Protein AF-A0A3S0PT19-F1 (afdb_monomer_lite)

Radius of gyration: 11.9 Å; chains: 1; bounding box: 26×37×23 Å

Sequence (62 aa):
MVKEKNDDISHLMTETLANLYFEQKLYSKAVKAFEILKKKYPEKADYFNAKIKDVNDSKSGK

Organism: NCBI:txid651561

Foldseek 3Di:
DPPPPPVVCLVVQDPVVLVVCLVVLVLVVSLSSLVSVCVVCVVCVVVSVVVNVVSVVVNVPD

Structure (mmCIF, N/CA/C/O backbone):
data_AF-A0A3S0PT19-F1
#
_entry.id   AF-A0A3S0PT19-F1
#
loop_
_atom_site.group_PDB
_atom_site.id
_a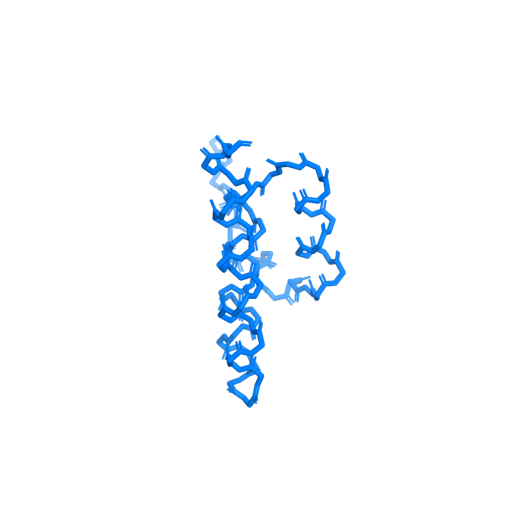tom_site.type_symbol
_atom_site.label_atom_id
_atom_site.label_alt_id
_atom_site.label_comp_id
_atom_site.label_asym_id
_atom_site.label_entity_id
_atom_site.label_seq_id
_atom_site.pdbx_PDB_ins_code
_atom_site.Cartn_x
_atom_site.Cartn_y
_atom_site.Cartn_z
_atom_site.occupancy
_atom_site.B_iso_or_equiv
_atom_site.auth_seq_id
_atom_site.auth_comp_id
_atom_site.auth_asym_id
_atom_site.auth_atom_id
_atom_site.pdbx_PDB_model_num
ATOM 1 N N . MET A 1 1 ? 0.207 30.489 -2.133 1.00 39.56 1 MET A N 1
ATOM 2 C CA . MET A 1 1 ? -0.449 29.409 -2.904 1.00 39.56 1 MET A CA 1
ATOM 3 C C . MET A 1 1 ? 0.564 28.282 -3.085 1.00 39.56 1 MET A C 1
ATOM 5 O O . MET A 1 1 ? 1.336 28.314 -4.033 1.00 39.56 1 MET A O 1
ATOM 9 N N . VAL A 1 2 ? 0.663 27.350 -2.132 1.00 45.91 2 VAL A N 1
ATOM 10 C CA . VAL A 1 2 ? 1.596 26.216 -2.254 1.00 45.91 2 VAL A CA 1
ATOM 11 C C . VAL A 1 2 ? 0.911 25.183 -3.141 1.00 45.91 2 VAL A C 1
ATOM 13 O O . VAL A 1 2 ? 0.065 24.427 -2.677 1.00 45.91 2 VAL A O 1
ATOM 16 N N . LYS A 1 3 ? 1.204 25.207 -4.445 1.00 47.47 3 LYS A N 1
ATOM 17 C CA . LYS A 1 3 ? 0.875 24.087 -5.331 1.00 47.47 3 LYS A CA 1
ATOM 18 C C . LYS A 1 3 ? 1.757 22.930 -4.875 1.00 47.47 3 LYS A C 1
ATOM 20 O O . LYS A 1 3 ? 2.948 22.915 -5.170 1.00 47.47 3 LYS A O 1
ATOM 25 N N . GLU A 1 4 ? 1.198 22.051 -4.048 1.00 50.31 4 GLU A N 1
ATOM 26 C CA . GLU A 1 4 ? 1.885 20.861 -3.562 1.00 50.31 4 GLU A CA 1
ATOM 27 C C . GLU A 1 4 ? 2.424 20.085 -4.761 1.00 50.31 4 GLU A C 1
ATOM 29 O O . GLU A 1 4 ? 1.667 19.608 -5.611 1.00 50.31 4 GLU A O 1
ATOM 34 N N . LYS A 1 5 ? 3.754 20.013 -4.814 1.00 54.50 5 LYS A N 1
ATOM 35 C CA . LYS A 1 5 ? 4.581 19.316 -5.794 1.00 54.50 5 LYS A CA 1
ATOM 36 C C . LYS A 1 5 ? 4.374 17.799 -5.678 1.00 54.50 5 LYS A C 1
ATOM 38 O O . LYS A 1 5 ? 5.282 17.062 -5.308 1.00 54.50 5 LYS A O 1
ATOM 43 N N . ASN A 1 6 ? 3.156 17.328 -5.924 1.00 54.75 6 ASN A N 1
ATOM 44 C CA . ASN A 1 6 ? 2.825 15.904 -5.894 1.00 54.75 6 ASN A CA 1
ATOM 45 C C . ASN A 1 6 ? 3.666 15.116 -6.922 1.00 54.75 6 ASN A C 1
ATOM 47 O O . ASN A 1 6 ? 3.971 13.946 -6.698 1.00 54.75 6 ASN A O 1
ATOM 51 N N . ASP A 1 7 ? 4.116 15.773 -7.993 1.00 55.59 7 ASP A N 1
ATOM 52 C CA . ASP A 1 7 ? 5.048 15.206 -8.968 1.00 55.59 7 ASP A CA 1
ATOM 53 C C . ASP A 1 7 ? 6.474 15.020 -8.410 1.00 55.59 7 ASP A C 1
ATOM 55 O O . ASP A 1 7 ? 7.078 13.977 -8.655 1.00 55.59 7 ASP A O 1
ATOM 59 N N . ASP A 1 8 ? 6.991 15.939 -7.577 1.00 63.38 8 ASP A N 1
ATOM 60 C CA . ASP A 1 8 ? 8.370 15.854 -7.048 1.00 63.38 8 ASP A CA 1
ATOM 61 C C . ASP A 1 8 ? 8.557 14.663 -6.095 1.00 63.38 8 ASP A C 1
ATOM 63 O O . ASP A 1 8 ? 9.609 14.023 -6.064 1.00 63.38 8 ASP A O 1
ATOM 67 N N . ILE A 1 9 ? 7.527 14.324 -5.319 1.00 69.62 9 ILE A N 1
ATOM 68 C CA . ILE A 1 9 ? 7.610 13.222 -4.351 1.00 69.62 9 ILE A CA 1
ATOM 69 C C . ILE A 1 9 ? 7.406 11.850 -4.992 1.00 69.62 9 ILE A C 1
ATOM 71 O O . ILE A 1 9 ? 7.727 10.841 -4.367 1.00 69.62 9 ILE A O 1
ATOM 75 N N . SER A 1 10 ? 6.930 11.782 -6.239 1.00 73.06 10 SER A N 1
ATOM 76 C CA . SER A 1 10 ? 6.700 10.502 -6.915 1.00 73.06 10 SER A CA 1
ATOM 77 C C . SER A 1 10 ? 7.994 9.697 -7.064 1.00 73.06 10 SER A C 1
ATOM 79 O O . SER A 1 10 ? 8.001 8.484 -6.871 1.00 73.06 10 SER A O 1
ATOM 8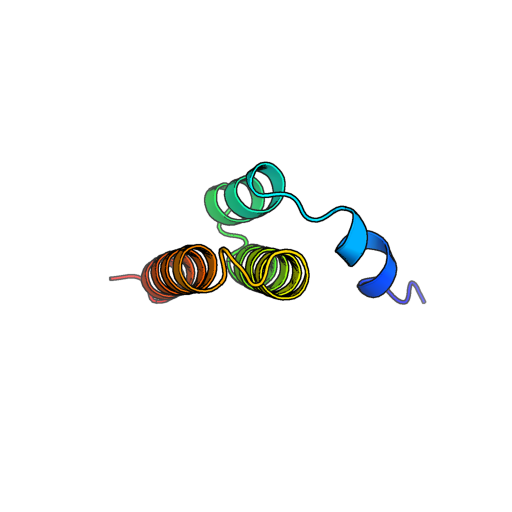1 N N . HIS A 1 11 ? 9.128 10.363 -7.302 1.00 77.25 11 HIS A N 1
ATOM 82 C CA . HIS A 1 11 ? 10.423 9.683 -7.364 1.00 77.25 11 HIS A CA 1
ATOM 83 C C . HIS A 1 11 ? 10.904 9.150 -5.999 1.00 77.25 11 HIS A C 1
ATOM 85 O O . HIS A 1 11 ? 11.671 8.188 -5.954 1.00 77.25 11 HIS A O 1
ATOM 91 N N . LEU A 1 12 ? 10.424 9.735 -4.895 1.00 82.88 12 LEU A N 1
ATOM 92 C CA . LEU A 1 12 ? 10.770 9.350 -3.521 1.00 82.88 12 LEU A CA 1
ATOM 93 C C . LEU A 1 12 ? 9.937 8.170 -2.998 1.00 82.88 12 LEU A C 1
ATOM 95 O O . LEU A 1 12 ? 10.182 7.686 -1.892 1.00 82.88 12 LEU A O 1
ATOM 99 N N . MET A 1 13 ? 8.942 7.707 -3.762 1.00 88.94 13 MET A N 1
ATOM 100 C CA . MET A 1 13 ? 8.102 6.590 -3.343 1.00 88.94 13 MET A CA 1
ATOM 101 C C . MET A 1 13 ? 8.921 5.298 -3.261 1.00 88.94 13 MET A C 1
ATOM 103 O O . MET A 1 13 ? 9.603 4.899 -4.205 1.00 88.94 13 MET A O 1
ATOM 107 N N . THR A 1 14 ? 8.823 4.638 -2.110 1.00 92.75 14 THR A N 1
ATOM 108 C CA . THR A 1 14 ? 9.449 3.349 -1.789 1.00 92.75 14 THR A CA 1
ATOM 109 C C . THR A 1 14 ? 8.430 2.453 -1.094 1.00 92.75 14 THR A C 1
ATOM 111 O O . THR A 1 14 ? 7.445 2.953 -0.546 1.00 92.75 14 THR A O 1
ATOM 114 N N . GLU A 1 15 ? 8.653 1.135 -1.101 1.00 91.31 15 GLU A N 1
ATOM 115 C CA . GLU A 1 15 ? 7.751 0.179 -0.438 1.00 91.31 15 GLU A CA 1
ATOM 116 C C . GLU A 1 15 ? 7.560 0.534 1.047 1.00 91.31 15 GLU A C 1
ATOM 118 O O . GLU A 1 15 ? 6.432 0.589 1.533 1.00 91.31 15 GLU A O 1
ATOM 123 N N . THR A 1 16 ? 8.647 0.883 1.741 1.00 94.31 16 THR A N 1
ATOM 124 C CA . THR A 1 16 ? 8.621 1.309 3.147 1.00 94.31 16 THR A CA 1
ATOM 125 C C . THR A 1 16 ? 7.778 2.564 3.358 1.00 94.31 16 THR A C 1
ATOM 127 O O . THR A 1 16 ? 6.973 2.609 4.283 1.00 94.31 16 THR A O 1
ATOM 130 N N . LEU A 1 17 ? 7.911 3.574 2.491 1.00 92.94 17 LEU A N 1
ATOM 131 C CA . LEU A 1 17 ? 7.124 4.805 2.600 1.00 92.94 17 LEU A CA 1
ATOM 132 C C . LEU A 1 17 ? 5.631 4.559 2.324 1.00 92.94 17 LEU A C 1
ATOM 134 O O . LEU A 1 17 ? 4.776 5.118 3.008 1.00 92.94 17 LEU A O 1
ATOM 138 N N . ALA A 1 18 ? 5.309 3.701 1.352 1.00 93.25 18 ALA A N 1
ATOM 139 C CA . ALA A 1 18 ? 3.931 3.312 1.059 1.00 93.25 18 ALA A CA 1
ATOM 140 C C . ALA A 1 18 ? 3.286 2.562 2.241 1.00 93.25 18 ALA A C 1
ATOM 142 O O . ALA A 1 18 ? 2.155 2.873 2.622 1.00 93.25 18 ALA A O 1
ATOM 143 N N . ASN A 1 19 ? 4.028 1.640 2.866 1.00 92.62 19 ASN A N 1
ATOM 144 C CA . ASN A 1 19 ? 3.604 0.942 4.083 1.00 92.62 19 ASN A CA 1
ATOM 145 C C . ASN A 1 19 ? 3.430 1.907 5.261 1.00 92.62 19 ASN A C 1
ATOM 147 O O . ASN A 1 19 ? 2.425 1.839 5.958 1.00 92.62 19 ASN A O 1
ATOM 151 N N . LEU A 1 20 ? 4.335 2.873 5.431 1.00 94.31 20 LEU A N 1
ATOM 152 C CA . LEU A 1 20 ? 4.211 3.902 6.461 1.00 94.31 20 LEU A CA 1
ATOM 153 C C . LEU A 1 20 ? 2.924 4.733 6.284 1.00 94.31 20 LEU A C 1
ATOM 155 O O . LEU A 1 20 ? 2.236 5.028 7.261 1.00 94.31 20 LEU A O 1
ATOM 159 N N . TYR A 1 21 ? 2.555 5.091 5.047 1.00 93.75 21 TYR A N 1
ATOM 160 C CA . TYR A 1 21 ? 1.264 5.741 4.790 1.00 93.75 21 TYR A CA 1
ATOM 161 C C . TYR A 1 21 ? 0.079 4.843 5.149 1.00 93.75 21 TYR A C 1
ATOM 163 O O . TYR A 1 21 ? -0.924 5.342 5.657 1.00 93.75 21 TYR A O 1
ATOM 171 N N . PHE A 1 22 ? 0.181 3.540 4.901 1.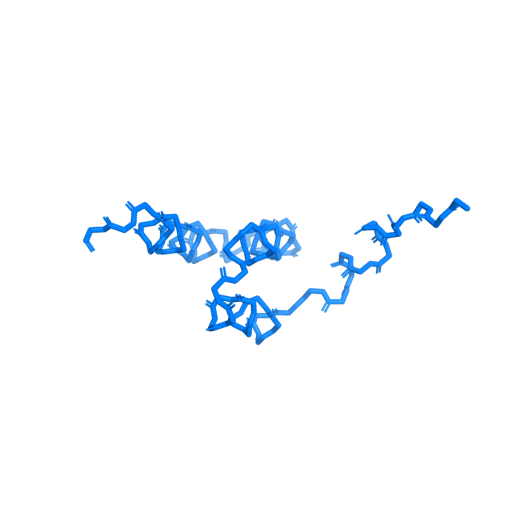00 92.31 22 PHE A N 1
ATOM 172 C CA . PHE A 1 22 ? -0.852 2.581 5.275 1.00 92.31 22 PHE A CA 1
ATOM 173 C C . PHE A 1 22 ? -1.004 2.463 6.801 1.00 92.31 22 PHE A C 1
ATOM 175 O O . PHE A 1 22 ? -2.120 2.575 7.304 1.00 92.31 22 PHE A O 1
ATOM 182 N N . GLU A 1 23 ? 0.101 2.344 7.540 1.00 91.94 23 GLU A N 1
ATOM 183 C CA . GLU A 1 23 ? 0.125 2.299 9.011 1.00 91.94 23 GLU A CA 1
ATOM 184 C C . GLU A 1 23 ? -0.469 3.564 9.641 1.00 91.94 23 GLU A C 1
ATOM 186 O O . GLU A 1 23 ? -1.233 3.496 10.603 1.00 91.94 23 GLU A O 1
ATOM 191 N N . GLN A 1 24 ? -0.199 4.729 9.044 1.00 93.38 24 GLN A N 1
ATOM 192 C CA . GLN A 1 24 ? -0.798 6.006 9.446 1.00 93.38 24 GLN A CA 1
ATOM 193 C C . GLN A 1 24 ? -2.271 6.156 9.022 1.00 93.38 24 GLN A C 1
ATOM 195 O O . GLN A 1 24 ? -2.852 7.228 9.192 1.00 93.38 24 GLN A O 1
ATOM 200 N N . LYS A 1 25 ? -2.889 5.114 8.445 1.00 91.56 25 LYS A N 1
ATOM 201 C CA . LYS A 1 25 ? -4.253 5.122 7.882 1.00 91.56 25 LYS A CA 1
ATOM 202 C C . LYS A 1 25 ? -4.454 6.164 6.774 1.00 91.56 25 LYS A C 1
ATOM 204 O O . LYS A 1 25 ? -5.579 6.509 6.413 1.00 91.56 25 LYS A O 1
ATOM 209 N N . LEU A 1 26 ? -3.367 6.649 6.173 1.00 93.06 26 LEU A N 1
ATOM 210 C CA . LEU A 1 26 ? -3.367 7.566 5.034 1.00 93.06 26 LEU A CA 1
ATOM 211 C C . LEU A 1 26 ? -3.554 6.775 3.733 1.00 93.06 26 LEU A C 1
ATOM 213 O O . LEU A 1 26 ? -2.736 6.846 2.815 1.00 93.06 26 LEU A O 1
ATOM 217 N N . TYR A 1 27 ? -4.656 6.028 3.638 1.00 92.81 27 TYR A N 1
ATOM 218 C CA . TYR A 1 27 ? -4.903 5.065 2.562 1.00 92.81 27 TYR A CA 1
ATOM 219 C C . TYR A 1 27 ? -4.810 5.682 1.165 1.00 92.81 27 TYR A C 1
ATOM 221 O O . TYR A 1 27 ? -4.196 5.109 0.273 1.00 92.81 27 TYR A O 1
ATOM 229 N N . SER A 1 28 ? -5.323 6.900 0.973 1.00 90.62 28 SER A N 1
ATOM 230 C CA . SER A 1 28 ? -5.220 7.605 -0.311 1.00 90.62 28 SER A CA 1
ATOM 231 C C . SER A 1 28 ? -3.768 7.880 -0.731 1.00 90.62 28 SER A C 1
ATOM 233 O O . SER A 1 28 ? -3.463 7.847 -1.921 1.00 90.62 28 SER A O 1
ATOM 235 N N . LYS A 1 29 ? -2.865 8.147 0.227 1.00 91.44 29 LYS A N 1
ATOM 236 C CA . LYS A 1 29 ? -1.430 8.331 -0.050 1.00 91.44 29 LYS A CA 1
ATOM 237 C C . LYS A 1 29 ? -0.740 6.990 -0.286 1.00 91.44 29 LYS A C 1
ATOM 239 O O . LYS A 1 29 ? 0.053 6.888 -1.215 1.00 91.44 29 LYS A O 1
ATOM 244 N N . ALA A 1 30 ? -1.092 5.966 0.492 1.00 93.44 30 ALA A N 1
ATOM 245 C CA . ALA A 1 30 ? -0.574 4.612 0.317 1.00 93.44 30 ALA A CA 1
ATOM 246 C C . ALA A 1 30 ? -0.907 4.050 -1.076 1.00 93.44 30 ALA A C 1
ATOM 248 O O . ALA A 1 30 ? -0.006 3.600 -1.777 1.00 93.44 30 ALA A O 1
ATOM 249 N N . VAL A 1 31 ? -2.164 4.166 -1.530 1.00 93.44 31 VAL A N 1
ATOM 250 C CA . VAL A 1 31 ? -2.575 3.731 -2.879 1.00 93.44 31 VAL A CA 1
ATOM 251 C C . VAL A 1 31 ? -1.762 4.445 -3.956 1.00 93.44 31 VAL A C 1
ATOM 253 O O . VAL A 1 31 ? -1.167 3.779 -4.798 1.00 93.44 31 VAL A O 1
ATOM 256 N N . LYS A 1 32 ? -1.662 5.781 -3.904 1.00 92.69 32 LYS A N 1
ATOM 257 C CA . LYS A 1 32 ? -0.858 6.545 -4.873 1.00 92.69 32 LYS A CA 1
ATOM 258 C C . LYS A 1 32 ? 0.607 6.104 -4.884 1.00 92.69 32 LYS A C 1
ATOM 260 O O . LYS A 1 32 ? 1.184 5.944 -5.955 1.00 92.69 32 LYS A O 1
ATOM 265 N N . ALA A 1 33 ? 1.201 5.879 -3.712 1.00 93.25 33 ALA A N 1
ATOM 266 C CA . ALA A 1 33 ? 2.579 5.413 -3.600 1.00 93.25 33 ALA A CA 1
ATOM 267 C C . ALA A 1 33 ? 2.769 4.039 -4.266 1.00 93.25 33 ALA A C 1
ATOM 269 O O . ALA A 1 33 ? 3.686 3.869 -5.069 1.00 93.25 33 ALA A O 1
ATOM 270 N N . PHE A 1 34 ? 1.868 3.086 -4.007 1.00 94.50 34 PHE A N 1
ATOM 271 C CA . PHE A 1 34 ? 1.895 1.772 -4.653 1.00 94.50 34 PHE A CA 1
ATOM 272 C C . PHE A 1 34 ? 1.637 1.840 -6.163 1.00 94.50 34 PHE A C 1
ATOM 274 O O . PHE A 1 34 ? 2.257 1.097 -6.918 1.00 94.50 34 PHE A O 1
ATOM 281 N N . GLU A 1 35 ? 0.786 2.751 -6.640 1.00 93.25 35 GLU A N 1
ATOM 282 C CA . GLU A 1 35 ? 0.584 2.967 -8.077 1.00 93.25 35 GLU A CA 1
ATOM 283 C C . GLU A 1 35 ? 1.837 3.508 -8.771 1.00 93.25 35 GLU A C 1
ATOM 285 O O . GLU A 1 35 ? 2.159 3.085 -9.883 1.00 93.25 35 GLU A O 1
ATOM 290 N N . ILE A 1 36 ? 2.561 4.423 -8.124 1.00 92.44 36 ILE A N 1
ATOM 291 C CA . ILE A 1 36 ? 3.828 4.948 -8.640 1.00 92.44 36 ILE A CA 1
ATOM 292 C C . ILE A 1 36 ? 4.883 3.838 -8.672 1.00 92.44 36 ILE A C 1
ATOM 294 O O . ILE A 1 36 ? 5.551 3.655 -9.690 1.00 92.44 36 ILE A O 1
ATOM 298 N N . LEU A 1 37 ? 4.991 3.048 -7.599 1.00 92.25 37 LEU A N 1
ATOM 299 C CA . LEU A 1 37 ? 5.895 1.898 -7.539 1.00 92.25 37 LEU A CA 1
ATOM 300 C C . LEU A 1 37 ? 5.569 0.855 -8.609 1.00 92.25 37 LEU A C 1
ATOM 302 O O . LEU A 1 37 ? 6.481 0.383 -9.277 1.00 92.25 37 LEU A O 1
ATOM 306 N N . LYS A 1 38 ? 4.286 0.570 -8.854 1.00 94.19 38 LYS A N 1
ATOM 307 C CA . LYS A 1 38 ? 3.842 -0.300 -9.950 1.00 94.19 38 LYS A CA 1
ATOM 308 C C . LYS A 1 38 ? 4.316 0.192 -11.315 1.00 94.19 38 LYS A C 1
ATOM 310 O O . LYS A 1 38 ? 4.758 -0.609 -12.129 1.00 94.19 38 LYS A O 1
ATOM 315 N N . LYS A 1 39 ? 4.220 1.500 -11.579 1.00 91.38 39 LYS A N 1
ATOM 316 C CA . LYS A 1 39 ? 4.702 2.090 -12.840 1.00 91.38 39 LYS A CA 1
ATOM 317 C C . LYS A 1 39 ? 6.227 2.022 -12.964 1.00 91.38 39 LYS A C 1
ATOM 319 O O . LYS A 1 39 ? 6.730 1.888 -14.072 1.00 91.38 39 LYS A O 1
ATOM 324 N N . LYS A 1 40 ? 6.950 2.126 -11.844 1.00 89.69 40 LYS A N 1
ATOM 325 C CA . LYS A 1 40 ? 8.420 2.077 -11.792 1.00 89.69 40 LYS A CA 1
ATOM 326 C C . LYS A 1 40 ? 8.977 0.654 -11.907 1.00 89.69 40 LYS A C 1
ATOM 328 O O . LYS A 1 40 ? 10.041 0.477 -12.487 1.00 89.69 40 LYS A O 1
ATOM 333 N N . TYR A 1 41 ? 8.254 -0.324 -11.368 1.00 92.31 41 TYR A N 1
ATOM 334 C CA . TYR A 1 41 ? 8.632 -1.735 -11.293 1.00 92.31 41 TYR A CA 1
ATOM 335 C C . TYR A 1 41 ? 7.503 -2.602 -11.875 1.00 92.31 41 TYR A C 1
ATOM 337 O O . TYR A 1 41 ? 6.770 -3.262 -11.123 1.00 92.31 41 TYR A O 1
ATOM 345 N N . PRO A 1 42 ? 7.297 -2.567 -13.204 1.00 91.75 42 PRO A N 1
ATOM 346 C CA . PRO A 1 42 ? 6.229 -3.319 -13.857 1.00 91.75 42 PRO A CA 1
ATOM 347 C C . PRO A 1 42 ? 6.345 -4.834 -13.628 1.00 91.75 42 PRO A C 1
ATOM 349 O O . PRO A 1 42 ? 5.329 -5.521 -13.587 1.00 91.75 42 PRO A O 1
ATOM 352 N N . GLU A 1 43 ? 7.549 -5.359 -13.391 1.00 95.06 43 GLU A N 1
ATOM 353 C CA . GLU A 1 43 ? 7.789 -6.764 -13.040 1.00 95.06 43 GLU A CA 1
ATOM 354 C C . GLU A 1 43 ? 7.166 -7.178 -11.697 1.00 95.06 43 GLU A C 1
ATOM 356 O O . GLU A 1 43 ? 6.891 -8.353 -11.471 1.00 95.06 43 GLU A O 1
ATOM 361 N N . LYS A 1 44 ? 6.900 -6.211 -10.811 1.00 93.38 44 LYS A N 1
ATOM 362 C CA . LYS A 1 44 ? 6.211 -6.405 -9.528 1.00 93.38 44 LYS A CA 1
ATOM 363 C C . LYS A 1 44 ? 4.773 -5.877 -9.559 1.00 93.38 44 LYS A C 1
ATOM 365 O O . LYS A 1 44 ? 4.175 -5.660 -8.503 1.00 93.38 44 LYS A O 1
ATOM 370 N N . ALA A 1 45 ? 4.201 -5.637 -10.739 1.00 92.88 45 ALA A N 1
ATOM 371 C CA . ALA A 1 45 ? 2.887 -5.009 -10.848 1.00 92.88 45 ALA A CA 1
ATOM 372 C C . ALA A 1 45 ? 1.790 -5.774 -10.094 1.00 92.88 45 ALA A C 1
ATOM 374 O O . ALA A 1 45 ? 0.986 -5.145 -9.404 1.00 92.88 45 ALA A O 1
ATOM 375 N N . ASP A 1 46 ? 1.796 -7.106 -10.155 1.00 94.25 46 ASP A N 1
ATOM 376 C CA . ASP A 1 46 ? 0.828 -7.948 -9.442 1.00 94.25 46 ASP A CA 1
ATOM 377 C C . ASP A 1 46 ? 0.965 -7.840 -7.920 1.00 94.25 46 ASP A C 1
ATOM 379 O O . ASP A 1 46 ? -0.037 -7.726 -7.213 1.00 94.25 46 ASP A O 1
ATOM 383 N N . TYR A 1 47 ? 2.200 -7.771 -7.415 1.00 94.69 47 TYR A N 1
ATOM 384 C CA . TYR A 1 47 ? 2.469 -7.537 -5.996 1.00 94.69 47 TYR A CA 1
ATOM 385 C C . TYR A 1 47 ? 1.900 -6.188 -5.534 1.00 94.69 47 TYR A C 1
ATOM 387 O O . TYR A 1 47 ? 1.203 -6.116 -4.520 1.00 94.69 47 TYR A O 1
ATOM 395 N N . PHE A 1 48 ? 2.125 -5.117 -6.301 1.00 95.25 48 PHE A N 1
ATOM 396 C CA . PHE A 1 48 ? 1.578 -3.801 -5.964 1.00 95.25 48 PHE A CA 1
ATOM 397 C C . PHE A 1 48 ? 0.056 -3.733 -6.105 1.00 95.25 48 PHE A C 1
ATOM 399 O O . PHE A 1 48 ? -0.595 -3.088 -5.285 1.00 95.25 48 PHE A O 1
ATOM 406 N N . ASN A 1 49 ? -0.532 -4.421 -7.087 1.00 95.25 49 ASN A N 1
ATOM 407 C CA . ASN A 1 49 ? -1.986 -4.531 -7.211 1.00 95.25 49 ASN A CA 1
ATOM 408 C C . ASN A 1 49 ? -2.603 -5.216 -5.980 1.00 95.25 49 ASN A C 1
ATOM 410 O O . ASN A 1 49 ? -3.616 -4.736 -5.471 1.00 95.25 49 ASN A O 1
ATOM 414 N N . ALA A 1 50 ? -1.975 -6.278 -5.461 1.00 95.25 50 ALA A N 1
ATOM 415 C CA . ALA A 1 50 ? -2.406 -6.925 -4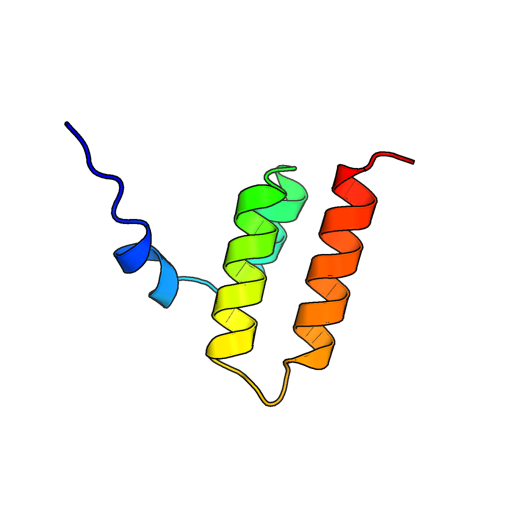.223 1.00 95.25 50 ALA A CA 1
ATOM 416 C C . ALA A 1 50 ? -2.346 -5.958 -3.026 1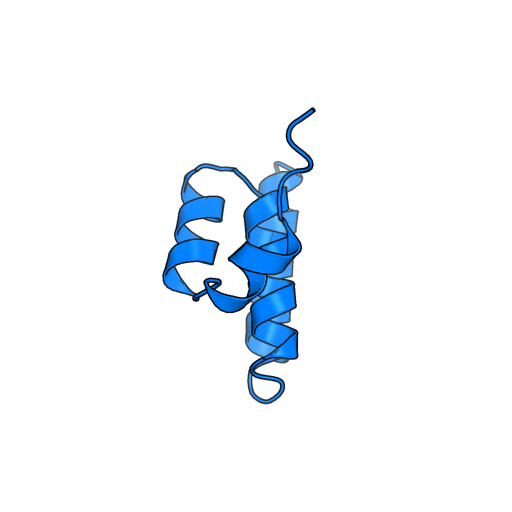.00 95.25 50 ALA A C 1
ATOM 418 O O . ALA A 1 50 ? -3.339 -5.800 -2.321 1.00 95.25 50 ALA A O 1
ATOM 419 N N . LYS A 1 51 ? -1.243 -5.214 -2.860 1.00 94.56 51 LYS A N 1
ATOM 420 C CA . LYS A 1 51 ? -1.119 -4.200 -1.795 1.00 94.56 51 LYS A CA 1
ATOM 421 C C . LYS A 1 51 ? -2.168 -3.095 -1.892 1.00 94.56 51 LYS A C 1
ATOM 423 O O . LYS A 1 51 ? -2.750 -2.714 -0.883 1.00 94.56 51 LYS A O 1
ATOM 428 N N . ILE A 1 52 ? -2.449 -2.591 -3.094 1.00 94.31 52 ILE A N 1
ATOM 429 C CA . ILE A 1 52 ? -3.500 -1.583 -3.306 1.00 94.31 52 ILE A CA 1
ATOM 430 C C . ILE A 1 52 ? -4.870 -2.137 -2.905 1.00 94.31 52 ILE A C 1
ATOM 432 O O . ILE A 1 52 ? -5.678 -1.413 -2.320 1.00 94.31 52 ILE A O 1
ATOM 436 N N . LYS A 1 53 ? -5.136 -3.412 -3.204 1.00 94.12 53 LYS A N 1
ATOM 437 C CA . LYS A 1 53 ? -6.370 -4.078 -2.792 1.00 94.12 53 LYS A CA 1
ATOM 438 C C . LYS A 1 53 ? -6.472 -4.161 -1.267 1.00 94.12 53 LYS A C 1
ATOM 440 O O . LYS A 1 53 ? -7.470 -3.697 -0.730 1.00 94.12 53 LYS A O 1
ATOM 445 N N . ASP A 1 54 ? -5.424 -4.615 -0.578 1.00 92.94 54 ASP A N 1
ATOM 446 C CA . ASP A 1 54 ? -5.380 -4.679 0.894 1.00 92.94 54 ASP A CA 1
ATOM 447 C C . ASP A 1 54 ? -5.640 -3.304 1.538 1.00 92.94 54 ASP A C 1
ATOM 449 O O . ASP A 1 54 ? -6.390 -3.172 2.511 1.00 92.94 54 ASP A O 1
ATOM 453 N N . VAL A 1 55 ? -5.050 -2.251 0.962 1.00 92.56 55 VAL A N 1
ATOM 454 C CA . VAL A 1 55 ? -5.248 -0.864 1.404 1.00 92.56 55 VAL A CA 1
ATOM 455 C C . VAL A 1 55 ? -6.703 -0.425 1.223 1.00 92.56 55 VAL A C 1
ATOM 457 O O . VAL A 1 55 ? -7.268 0.208 2.115 1.00 92.56 55 VAL A O 1
ATOM 460 N N . ASN A 1 56 ? -7.323 -0.746 0.086 1.00 91.12 56 ASN A N 1
ATOM 461 C CA . ASN A 1 56 ? -8.725 -0.415 -0.183 1.00 91.12 56 ASN A CA 1
ATOM 462 C C . ASN A 1 56 ? -9.698 -1.202 0.703 1.00 91.12 56 ASN A C 1
ATOM 464 O O . ASN A 1 56 ? -10.684 -0.627 1.170 1.00 91.12 56 ASN A O 1
ATOM 468 N N . ASP A 1 57 ? -9.403 -2.471 0.981 1.00 91.94 57 ASP A N 1
ATOM 469 C CA . ASP A 1 57 ? -10.183 -3.301 1.900 1.00 91.94 57 ASP A CA 1
ATOM 470 C C . ASP A 1 57 ? -10.121 -2.715 3.322 1.00 91.94 57 ASP A C 1
ATOM 472 O O . ASP A 1 57 ? -11.150 -2.554 3.979 1.00 91.94 57 ASP A O 1
ATOM 476 N N . SER A 1 58 ? -8.937 -2.268 3.755 1.00 89.31 58 SER A N 1
ATOM 477 C CA . SER A 1 58 ? -8.741 -1.589 5.048 1.00 89.31 58 SER A CA 1
ATOM 478 C C . SER A 1 58 ? -9.401 -0.207 5.113 1.00 89.31 58 SER A C 1
ATOM 480 O O . SER A 1 58 ? -9.844 0.229 6.176 1.00 89.31 58 SER A O 1
ATOM 482 N N . LYS A 1 59 ? -9.482 0.500 3.977 1.00 84.62 59 LYS A N 1
ATOM 483 C CA . LYS A 1 59 ? -10.179 1.787 3.856 1.00 84.62 59 LYS A CA 1
ATOM 484 C C . LYS A 1 59 ? -11.694 1.633 3.956 1.00 84.62 59 LYS A C 1
ATOM 486 O O . LYS A 1 59 ? -12.337 2.509 4.529 1.00 84.62 59 LYS A O 1
ATOM 491 N N . SER A 1 60 ? -12.256 0.564 3.389 1.00 77.81 60 SER A N 1
ATOM 492 C CA . SER A 1 60 ? -13.706 0.330 3.403 1.00 77.81 60 SER A CA 1
ATOM 493 C C . SER A 1 60 ? -14.245 -0.123 4.754 1.00 77.81 60 SER A C 1
ATOM 495 O O . SER A 1 60 ? -15.460 -0.171 4.885 1.00 77.81 60 SER A O 1
ATOM 497 N N . GLY A 1 61 ? -13.384 -0.407 5.741 1.00 65.88 61 GLY A N 1
ATOM 498 C CA . GLY A 1 61 ? -13.807 -0.739 7.100 1.00 65.88 61 GLY A CA 1
ATOM 499 C C . GLY A 1 61 ? -14.837 -1.867 7.117 1.00 65.88 61 GLY A C 1
ATOM 500 O O . GLY A 1 61 ? -16.029 -1.611 7.272 1.00 65.88 61 GLY A O 1
ATOM 501 N N . LYS A 1 62 ? -14.380 -3.108 6.942 1.00 46.09 62 LYS A N 1
ATOM 502 C CA . LYS A 1 62 ? -15.130 -4.229 7.517 1.00 46.09 62 LYS A CA 1
ATOM 503 C C . LYS A 1 62 ? -15.044 -4.181 9.036 1.00 46.09 62 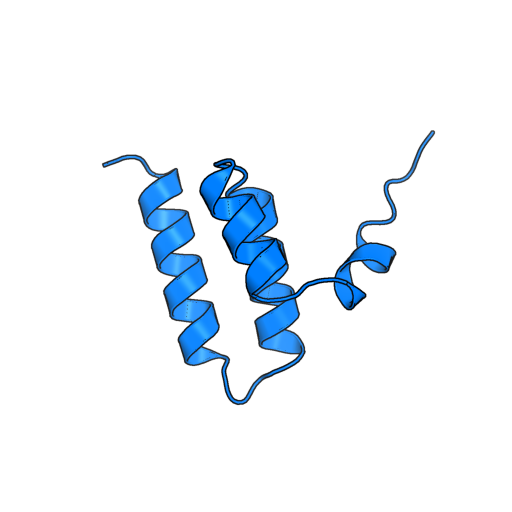LYS A C 1
ATOM 505 O O . LYS A 1 62 ? -13.957 -3.814 9.538 1.00 46.09 62 LYS A O 1
#

Secondary structure (DSSP, 8-state):
-----HHHHHTT--HHHHHHHHHTT-HHHHHHHHHHHHHH-GGGHHHHHHHHHHHHHHHS--

pLDDT: mean 84.86, std 15.41, range [39.56, 95.25]